Protein AF-A0A845YCE8-F1 (afdb_monomer_lite)

pLDDT: mean 95.16, std 7.12, range [61.72, 98.56]

Secondary structure (DSSP, 8-state):
---EEEEEES-TTSHHHHHHHHHHHHTT--EEEEEEE-S---

Structure (mmCIF, N/CA/C/O backbone):
data_AF-A0A845YCE8-F1
#
_entry.id   AF-A0A845YCE8-F1
#
loop_
_atom_site.group_PDB
_atom_site.id
_atom_site.type_symbol
_atom_site.label_atom_id
_atom_site.label_alt_id
_atom_site.label_comp_id
_atom_site.label_asym_id
_atom_site.label_entity_id
_atom_site.label_seq_id
_atom_site.pdbx_PDB_ins_code
_atom_site.Cartn_x
_atom_site.Cartn_y
_atom_site.Cartn_z
_atom_site.occupancy
_atom_site.B_iso_or_equiv
_atom_site.auth_seq_id
_atom_site.auth_comp_id
_atom_site.auth_asym_id
_atom_site.auth_atom_id
_atom_site.pdbx_PDB_model_num
ATOM 1 N N . MET A 1 1 ? -9.271 12.834 13.853 1.00 73.75 1 MET A N 1
ATOM 2 C CA . MET A 1 1 ? -9.359 11.412 13.461 1.00 73.75 1 MET A CA 1
ATOM 3 C C . MET A 1 1 ? -7.972 10.972 13.022 1.00 73.75 1 MET A C 1
ATOM 5 O O . MET A 1 1 ? -7.348 11.702 12.263 1.00 73.75 1 MET A O 1
ATOM 9 N N . PHE A 1 2 ? -7.441 9.890 13.588 1.00 91.25 2 PHE A N 1
ATOM 10 C CA . PHE A 1 2 ? -6.076 9.434 13.310 1.00 91.25 2 PHE A CA 1
ATOM 11 C C . PHE A 1 2 ? -6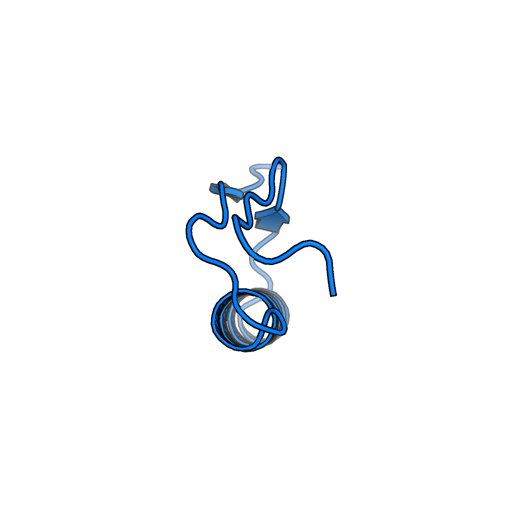.050 8.618 12.012 1.00 91.25 2 PHE A C 1
ATOM 13 O O . PHE A 1 2 ? -6.926 7.784 11.802 1.00 91.25 2 PHE A O 1
ATOM 20 N N . THR A 1 3 ? -5.064 8.866 11.147 1.00 96.94 3 THR A N 1
ATOM 21 C CA . THR A 1 3 ? -4.889 8.141 9.881 1.00 96.94 3 THR A CA 1
ATOM 22 C C . THR A 1 3 ? -3.488 7.553 9.822 1.00 96.94 3 THR A C 1
ATOM 24 O O . THR A 1 3 ? -2.507 8.294 9.911 1.00 96.94 3 THR A O 1
ATOM 27 N N . ILE A 1 4 ? -3.395 6.239 9.618 1.00 97.94 4 ILE A N 1
ATOM 28 C CA . ILE A 1 4 ? -2.125 5.547 9.394 1.00 97.94 4 ILE A CA 1
ATOM 29 C C . ILE A 1 4 ? -1.602 5.939 8.014 1.00 97.94 4 ILE A C 1
ATOM 31 O O . ILE A 1 4 ? -2.217 5.633 6.995 1.00 97.94 4 ILE A O 1
ATOM 35 N N . LYS A 1 5 ? -0.460 6.619 7.976 1.00 98.25 5 LYS A N 1
ATOM 36 C CA . LYS A 1 5 ? 0.247 6.934 6.733 1.00 98.25 5 LYS A CA 1
ATOM 37 C C . LYS A 1 5 ? 1.357 5.918 6.536 1.00 98.25 5 LYS A C 1
ATOM 39 O O . LYS A 1 5 ? 2.110 5.664 7.472 1.00 98.25 5 LYS A O 1
ATOM 44 N N . PHE A 1 6 ? 1.464 5.368 5.337 1.00 98.25 6 PHE A N 1
ATOM 45 C CA . PHE A 1 6 ? 2.498 4.391 5.014 1.00 98.25 6 PHE A CA 1
ATOM 46 C C . PHE A 1 6 ? 3.090 4.636 3.629 1.00 98.25 6 PHE A C 1
ATOM 48 O O . PHE A 1 6 ? 2.522 5.363 2.809 1.00 98.25 6 PHE A O 1
ATOM 55 N N . ILE A 1 7 ? 4.253 4.034 3.409 1.00 98.25 7 ILE A N 1
ATOM 56 C CA . ILE A 1 7 ? 4.981 4.059 2.147 1.00 98.25 7 ILE A CA 1
ATOM 57 C C . ILE A 1 7 ? 5.070 2.623 1.633 1.00 98.25 7 ILE A C 1
ATOM 59 O O . ILE A 1 7 ? 5.388 1.715 2.398 1.00 98.25 7 ILE A O 1
ATOM 63 N N . ASP A 1 8 ? 4.791 2.447 0.348 1.00 97.50 8 ASP A N 1
ATOM 64 C CA . ASP A 1 8 ? 4.847 1.178 -0.373 1.00 97.50 8 ASP A CA 1
ATOM 65 C C . ASP A 1 8 ? 6.132 1.134 -1.217 1.00 97.50 8 ASP A C 1
ATOM 67 O O . ASP A 1 8 ? 6.228 1.764 -2.270 1.00 97.50 8 ASP A O 1
ATOM 71 N N . LEU A 1 9 ? 7.175 0.483 -0.703 1.00 96.62 9 LEU A N 1
ATOM 72 C CA . LEU A 1 9 ? 8.461 0.345 -1.394 1.00 96.62 9 LEU A CA 1
ATOM 73 C C . LEU A 1 9 ? 8.535 -1.022 -2.063 1.00 96.62 9 LEU A C 1
ATOM 75 O O . LEU A 1 9 ? 8.177 -2.016 -1.436 1.00 96.62 9 LEU A O 1
ATOM 79 N N . PHE A 1 10 ? 9.079 -1.071 -3.280 1.00 95.25 10 PHE A N 1
ATOM 80 C CA . PHE A 1 10 ? 9.140 -2.298 -4.077 1.00 95.25 10 PHE A CA 1
ATOM 81 C C . PHE A 1 10 ? 7.729 -2.845 -4.370 1.00 95.25 10 PHE A C 1
ATOM 83 O O . PHE A 1 10 ? 7.446 -4.023 -4.150 1.00 95.25 10 PHE A O 1
ATOM 90 N N . ALA A 1 11 ? 6.813 -1.950 -4.759 1.00 95.06 11 ALA A N 1
ATOM 91 C CA . ALA A 1 11 ? 5.366 -2.177 -4.740 1.00 95.06 11 ALA A CA 1
ATOM 92 C C . ALA A 1 11 ? 4.869 -3.344 -5.624 1.00 95.06 11 ALA A C 1
ATOM 94 O O . ALA A 1 11 ? 3.733 -3.800 -5.472 1.00 95.06 11 ALA A O 1
ATOM 95 N N . GLY A 1 12 ? 5.674 -3.844 -6.554 1.00 94.25 12 GLY A N 1
ATOM 96 C CA . GLY A 1 12 ? 5.248 -4.655 -7.687 1.00 94.25 12 GLY A CA 1
ATOM 97 C C . GLY A 1 12 ? 4.068 -4.015 -8.421 1.00 94.25 12 GLY A C 1
ATOM 98 O O . GLY A 1 12 ? 3.929 -2.805 -8.584 1.00 94.25 12 GLY A O 1
ATOM 99 N N . ILE A 1 13 ? 3.096 -4.871 -8.718 1.00 94.44 13 ILE A N 1
ATOM 100 C CA . ILE A 1 13 ? 1.762 -4.488 -9.196 1.00 94.44 13 ILE A CA 1
ATOM 101 C C . ILE A 1 13 ? 0.853 -3.880 -8.100 1.00 94.44 13 ILE A C 1
ATOM 103 O O . ILE A 1 13 ? -0.332 -3.656 -8.331 1.00 94.44 13 ILE A O 1
ATOM 107 N N . GLY A 1 14 ? 1.358 -3.654 -6.883 1.00 95.25 14 GLY A N 1
ATOM 108 C CA . GLY A 1 14 ? 0.626 -3.058 -5.758 1.00 95.25 14 GLY A CA 1
ATOM 109 C C . GLY A 1 14 ? -0.170 -4.041 -4.891 1.00 95.25 14 GLY A C 1
ATOM 110 O O . GLY A 1 14 ? -1.024 -3.615 -4.113 1.00 95.25 14 GLY A O 1
ATOM 111 N N . GLY A 1 15 ? 0.074 -5.351 -5.004 1.00 97.50 15 GLY A N 1
ATOM 112 C CA . GLY A 1 15 ? -0.721 -6.380 -4.314 1.00 97.50 15 GLY A CA 1
ATOM 113 C C . GLY A 1 15 ? -0.712 -6.257 -2.785 1.00 97.50 15 GLY A C 1
ATOM 114 O O . GLY A 1 15 ? -1.757 -6.387 -2.147 1.00 97.50 15 GLY A O 1
ATOM 115 N N . ILE A 1 16 ? 0.446 -5.941 -2.196 1.00 97.12 16 ILE A N 1
ATOM 116 C CA . ILE A 1 16 ? 0.585 -5.768 -0.741 1.00 97.12 16 ILE A CA 1
ATOM 117 C C . ILE A 1 16 ? -0.219 -4.557 -0.261 1.00 97.12 16 ILE A C 1
ATOM 119 O O . ILE A 1 16 ? -0.976 -4.671 0.705 1.00 97.12 16 ILE A O 1
ATOM 123 N N . ARG A 1 17 ? -0.115 -3.418 -0.958 1.00 97.94 17 ARG A N 1
ATOM 124 C CA . ARG A 1 17 ? -0.903 -2.217 -0.655 1.00 97.94 17 ARG A CA 1
ATOM 125 C C . ARG A 1 17 ? -2.397 -2.498 -0.701 1.00 97.94 17 ARG A C 1
ATOM 127 O O . ARG A 1 17 ? -3.092 -2.150 0.247 1.00 97.94 17 ARG A O 1
ATOM 134 N N . 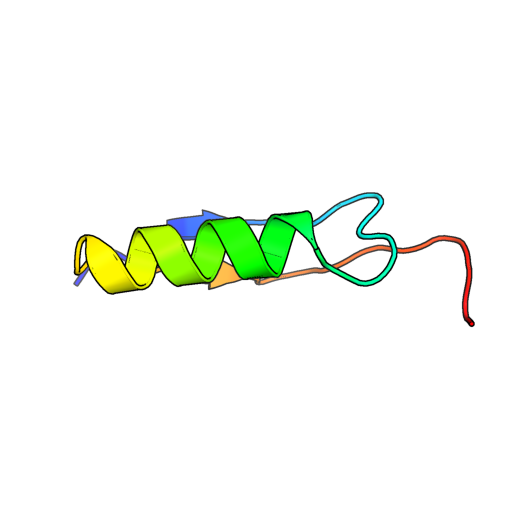LEU A 1 18 ? -2.878 -3.155 -1.758 1.00 98.00 18 LEU A N 1
ATOM 135 C CA . LEU A 1 18 ? -4.300 -3.480 -1.898 1.00 98.00 18 LEU A CA 1
ATOM 136 C C . LEU A 1 18 ? -4.796 -4.356 -0.741 1.00 98.00 18 LEU A C 1
ATOM 138 O O . LEU A 1 18 ? -5.830 -4.052 -0.152 1.00 98.00 18 LEU A O 1
ATOM 142 N N . GLY A 1 19 ? -4.050 -5.402 -0.373 1.00 98.31 19 GLY A N 1
ATOM 143 C CA . GLY A 1 19 ? -4.405 -6.254 0.765 1.00 98.31 19 GLY A CA 1
ATOM 144 C C . GLY A 1 19 ? -4.413 -5.490 2.094 1.00 98.31 19 GLY A C 1
ATOM 145 O O . GLY A 1 19 ? -5.342 -5.631 2.890 1.00 98.31 19 GLY A O 1
ATOM 146 N N . PHE A 1 20 ? -3.418 -4.630 2.317 1.00 98.25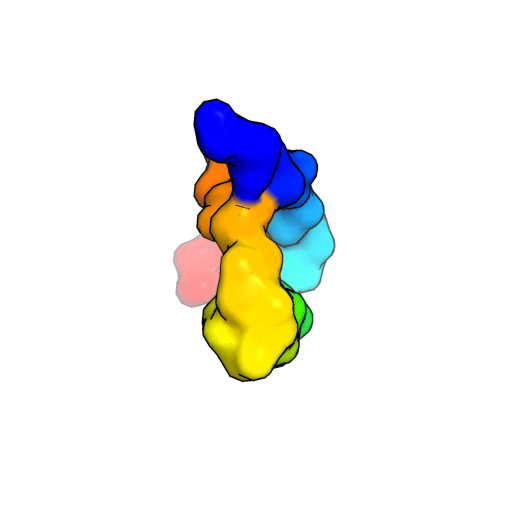 20 PHE A N 1
ATOM 147 C CA . PHE A 1 20 ? -3.348 -3.780 3.504 1.00 98.25 20 PHE A CA 1
ATOM 148 C C . PHE A 1 20 ? -4.537 -2.812 3.591 1.00 98.25 20 PHE A C 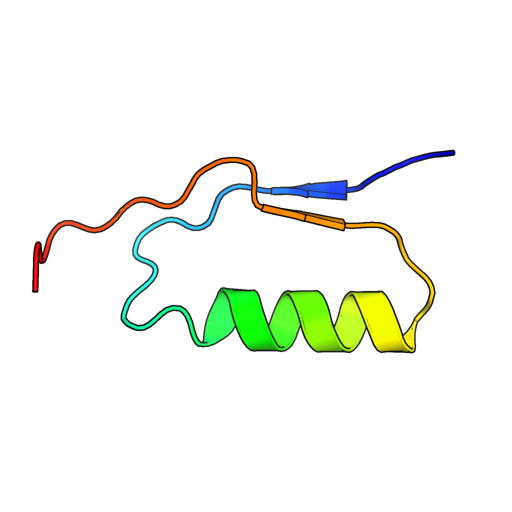1
ATOM 150 O O . PHE A 1 20 ? -5.182 -2.720 4.635 1.00 98.25 20 PHE A O 1
ATOM 157 N N . GLU A 1 21 ? -4.864 -2.114 2.501 1.00 98.19 21 GLU A N 1
ATOM 158 C CA . GLU A 1 21 ? -5.983 -1.166 2.449 1.00 98.19 21 GLU A CA 1
ATOM 159 C C . GLU A 1 21 ? -7.336 -1.861 2.647 1.00 98.19 21 GLU A C 1
ATOM 161 O O . GLU A 1 21 ? -8.163 -1.361 3.410 1.00 98.19 21 GLU A O 1
ATOM 166 N N . GLN A 1 22 ? -7.537 -3.044 2.057 1.00 98.56 22 GLN A N 1
ATOM 167 C CA . GLN A 1 22 ? -8.747 -3.852 2.258 1.00 98.56 22 GLN A CA 1
ATOM 168 C C . GLN A 1 22 ? -8.934 -4.259 3.726 1.00 98.56 22 GLN A C 1
ATOM 170 O O . GLN A 1 22 ? -10.032 -4.126 4.266 1.00 98.56 22 GLN A O 1
ATOM 175 N N . VAL A 1 23 ? -7.872 -4.715 4.400 1.00 98.50 23 VAL A N 1
ATOM 176 C CA . VAL A 1 23 ? -7.942 -5.081 5.825 1.00 98.50 23 VAL A CA 1
ATOM 177 C C . VAL A 1 23 ? -8.192 -3.851 6.699 1.00 98.50 23 VAL A C 1
ATOM 179 O O . VAL A 1 23 ? -9.025 -3.905 7.601 1.00 98.50 23 VAL A O 1
ATOM 182 N N . MET A 1 24 ? -7.534 -2.723 6.421 1.00 98.12 24 MET A N 1
ATOM 183 C CA . MET A 1 24 ? -7.770 -1.473 7.155 1.00 98.12 24 MET A CA 1
ATOM 184 C C . MET A 1 24 ? -9.218 -1.001 7.008 1.00 98.12 24 MET A C 1
ATOM 186 O O . MET A 1 24 ? -9.853 -0.652 8.005 1.00 98.12 24 MET A O 1
ATOM 190 N N . GLN A 1 25 ? -9.771 -1.077 5.793 1.00 97.94 25 GLN A N 1
ATOM 191 C CA . GLN A 1 25 ? -11.177 -0.785 5.530 1.00 97.94 25 GLN A CA 1
ATOM 192 C C . GLN A 1 25 ? -12.106 -1.725 6.308 1.00 97.94 25 GLN A C 1
ATOM 194 O O . GLN A 1 25 ? -13.036 -1.250 6.959 1.00 97.94 25 GLN A O 1
ATOM 199 N N . ALA A 1 26 ? -11.845 -3.036 6.289 1.00 98.56 26 ALA A N 1
ATOM 200 C CA . ALA A 1 26 ? -12.644 -4.027 7.012 1.00 98.56 26 ALA A CA 1
ATOM 201 C C . ALA A 1 26 ? -12.624 -3.817 8.539 1.00 98.56 26 ALA A C 1
ATOM 203 O O . ALA A 1 26 ? -13.610 -4.103 9.213 1.00 98.56 26 ALA A O 1
ATOM 204 N N . LEU A 1 27 ? -11.526 -3.283 9.081 1.00 98.12 27 LEU A N 1
ATOM 205 C CA . LEU A 1 27 ? -11.373 -2.954 10.503 1.00 98.12 27 LEU A CA 1
ATOM 206 C C . LEU A 1 27 ? -11.876 -1.546 10.871 1.00 98.12 27 LEU A C 1
ATOM 208 O O . LEU A 1 27 ? -11.814 -1.165 12.039 1.00 98.12 27 LEU A O 1
ATOM 212 N N . GLY A 1 28 ? -12.344 -0.749 9.903 1.00 97.81 28 GLY A N 1
ATOM 213 C CA . GLY A 1 28 ? -12.745 0.645 10.128 1.00 97.81 28 GLY A CA 1
ATOM 214 C C . GLY A 1 28 ? -11.579 1.577 10.485 1.00 97.81 28 GLY A C 1
ATOM 215 O O . GLY A 1 28 ? -11.788 2.658 11.039 1.00 97.81 28 GLY A O 1
ATOM 216 N N . ILE A 1 29 ? -10.343 1.176 10.182 1.00 97.94 29 ILE A N 1
ATOM 217 C CA . ILE A 1 29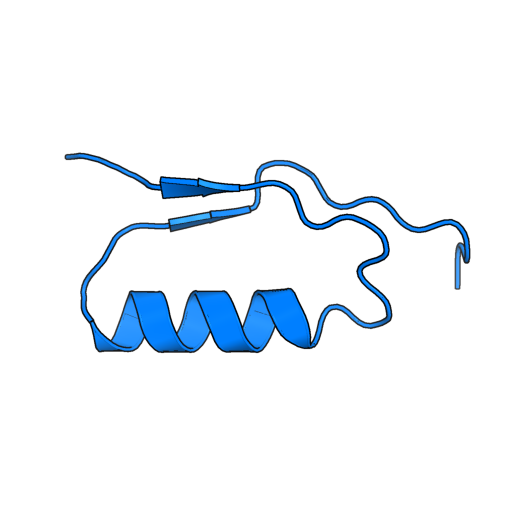 ? -9.133 1.948 10.460 1.00 97.94 29 ILE A CA 1
ATOM 218 C C . ILE A 1 29 ? -8.826 2.829 9.249 1.00 97.94 29 ILE A C 1
ATOM 220 O O . ILE A 1 29 ? -8.658 2.354 8.131 1.00 97.94 29 ILE A O 1
ATOM 224 N N . SER A 1 30 ?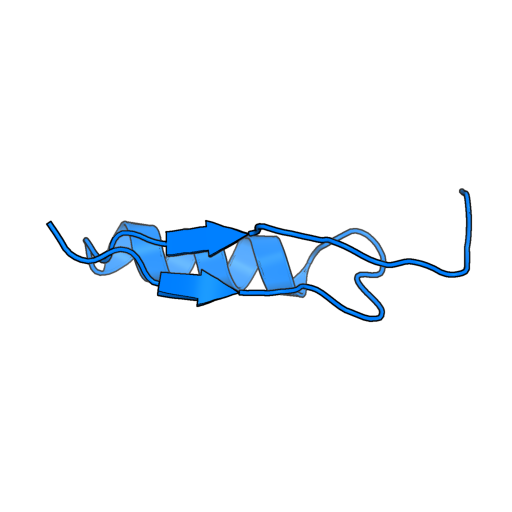 -8.711 4.139 9.469 1.00 98.12 30 SER A N 1
ATOM 225 C CA . SER A 1 30 ? -8.299 5.064 8.410 1.00 98.12 30 SER A CA 1
ATOM 226 C C . SER A 1 30 ? -6.817 4.876 8.076 1.00 98.12 30 SER A C 1
ATOM 228 O O . SER A 1 30 ? -5.954 5.097 8.930 1.00 98.12 30 SER A O 1
ATOM 230 N N . SER A 1 31 ? -6.509 4.547 6.824 1.00 98.06 31 SER A N 1
ATOM 231 C CA . SER A 1 31 ? -5.144 4.455 6.303 1.00 98.06 31 SER A CA 1
ATOM 232 C C . SER A 1 31 ? -4.989 5.229 4.988 1.00 98.06 31 SER A C 1
ATOM 234 O O . SER A 1 31 ? -5.972 5.551 4.319 1.00 98.06 31 SER A O 1
ATOM 236 N N . LYS A 1 32 ? -3.752 5.603 4.645 1.00 97.94 32 LYS A N 1
ATOM 237 C CA . LYS A 1 32 ? -3.406 6.271 3.386 1.00 97.94 32 LYS A CA 1
ATOM 238 C C . LYS A 1 32 ? -1.986 5.913 2.954 1.00 97.94 32 LYS A C 1
ATOM 240 O O . LYS A 1 32 ? -1.032 6.225 3.673 1.00 97.94 32 LYS A O 1
ATOM 245 N N . CYS A 1 33 ? -1.840 5.354 1.756 1.00 98.00 33 CYS A N 1
ATOM 246 C CA . CYS A 1 33 ? -0.546 5.288 1.087 1.00 98.00 33 CYS A CA 1
ATOM 247 C C . CYS A 1 33 ? -0.133 6.707 0.670 1.00 98.00 33 CYS A C 1
ATOM 249 O O . CYS A 1 33 ? -0.877 7.395 -0.033 1.00 98.00 33 CYS A O 1
ATOM 251 N N . VAL A 1 34 ? 1.014 7.191 1.150 1.00 98.38 34 VAL A N 1
ATOM 252 C CA . VAL A 1 34 ? 1.496 8.553 0.846 1.00 98.38 34 VAL A CA 1
ATOM 253 C C . VAL A 1 34 ? 2.631 8.578 -0.169 1.00 98.38 34 VAL A C 1
ATOM 255 O O . VAL A 1 34 ? 2.935 9.643 -0.700 1.00 98.38 34 VAL A O 1
ATOM 258 N N . PHE A 1 35 ? 3.237 7.428 -0.449 1.00 97.94 35 PHE A N 1
ATOM 259 C CA . PHE A 1 35 ? 4.257 7.274 -1.475 1.00 97.94 35 PHE A CA 1
ATOM 260 C C . PHE A 1 35 ? 4.334 5.810 -1.902 1.00 97.94 35 PHE A C 1
ATOM 262 O O . PHE A 1 35 ? 4.222 4.917 -1.063 1.00 97.94 35 PHE A O 1
ATOM 269 N N . THR A 1 36 ? 4.547 5.582 -3.193 1.00 96.56 36 THR A N 1
ATOM 270 C CA . THR A 1 36 ? 4.844 4.266 -3.755 1.00 96.56 36 THR A CA 1
ATOM 271 C C . THR A 1 36 ? 6.109 4.390 -4.590 1.00 96.56 36 THR A C 1
ATOM 273 O O . THR A 1 36 ? 6.268 5.377 -5.308 1.00 96.56 36 THR A O 1
ATOM 276 N N . SER A 1 37 ? 7.010 3.419 -4.484 1.00 96.19 37 SER A N 1
ATOM 277 C CA . SER A 1 37 ? 8.263 3.406 -5.236 1.00 96.19 37 SER A CA 1
ATOM 278 C C . SER A 1 37 ? 8.432 2.089 -5.950 1.00 96.19 37 SER A C 1
ATOM 280 O O . SER A 1 37 ? 8.413 1.042 -5.302 1.00 96.19 37 SER A O 1
ATOM 282 N N . GLU A 1 38 ? 8.692 2.181 -7.250 1.00 95.69 38 GLU A N 1
ATOM 283 C CA . GLU A 1 38 ? 9.024 1.043 -8.086 1.00 95.69 38 GLU A CA 1
ATOM 284 C C . GLU A 1 38 ? 10.160 1.325 -9.047 1.00 95.69 38 GLU A C 1
ATOM 286 O O . GLU A 1 38 ? 10.276 2.426 -9.583 1.00 95.69 38 GLU A O 1
ATOM 291 N N . ILE A 1 39 ? 11.030 0.326 -9.208 1.00 95.19 39 ILE A N 1
ATOM 292 C CA . ILE A 1 39 ? 12.169 0.410 -10.125 1.00 95.19 39 ILE A CA 1
ATOM 293 C C . ILE A 1 39 ? 11.774 0.023 -11.549 1.00 95.19 39 ILE A C 1
ATOM 295 O O . ILE A 1 39 ? 12.370 0.536 -12.494 1.00 95.19 39 ILE A O 1
ATOM 299 N N . ASP A 1 40 ? 10.790 -0.869 -11.704 1.00 90.88 40 ASP A N 1
ATOM 300 C CA . ASP A 1 40 ? 10.241 -1.204 -13.014 1.00 90.88 40 ASP A CA 1
ATOM 301 C C . ASP A 1 40 ? 9.195 -0.140 -13.388 1.00 90.88 40 ASP A C 1
ATOM 303 O O . ASP A 1 40 ? 8.206 0.011 -12.671 1.00 90.88 40 ASP A O 1
ATOM 307 N N . PRO A 1 41 ? 9.411 0.638 -14.464 1.00 78.25 41 PRO A N 1
ATOM 308 C CA . PRO A 1 41 ? 8.462 1.653 -14.909 1.00 78.25 41 PRO A CA 1
ATOM 309 C C . PRO A 1 41 ? 7.251 1.082 -15.663 1.00 78.25 41 PRO A C 1
ATOM 311 O O . PRO A 1 41 ? 6.416 1.873 -16.106 1.00 78.25 41 PRO A O 1
ATOM 314 N N . LYS A 1 42 ? 7.197 -0.236 -15.903 1.00 61.72 42 LYS A N 1
ATOM 315 C CA . LYS A 1 42 ? 6.089 -0.886 -16.617 1.00 61.72 42 LYS A CA 1
ATOM 316 C C . LYS A 1 42 ? 4.755 -0.810 -15.883 1.00 61.72 42 LYS A C 1
ATOM 318 O O . LYS A 1 42 ? 4.733 -0.941 -14.643 1.00 61.72 42 LYS A O 1
#

Foldseek 3Di:
DDEAEDEAEQCVVNPVVVVVVVVCVVVVHHYDHPYYDHPDPD

Radius of gyration: 11.22 Å; chains: 1; bounding box: 25×18×30 Å

Sequence (42 aa):
MFTIKFIDLFAGIGGIRLGFEQVMQALGISSKCVFTSEIDPK